Protein AF-A0A1Z4C5K1-F1 (afdb_monomer_lite)

pLDDT: mean 78.61, std 18.24, range [42.38, 98.0]

Foldseek 3Di:
DDDPPPPPPDPVNVLVVLLVVLVVLVVQVPPPDDDPVSVVVLVVQVVPDVSNVVSNVVVVVCVVDPVNVVVVVVVPDDPPPPPPPPDPDDDDDDVVVVVVVVVVVVVVVPDDD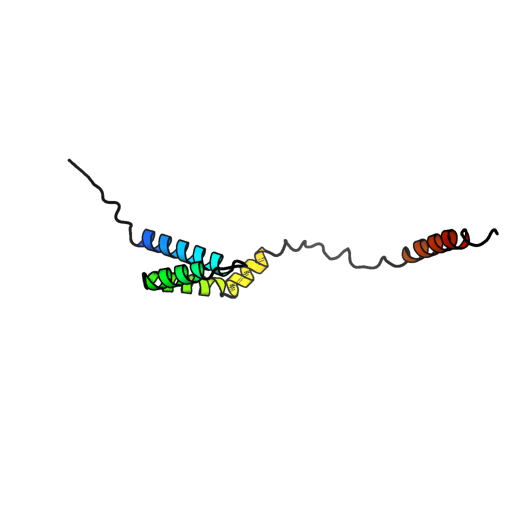D

Organism: NCBI:txid1704499

Sequence (114 aa):
MKQANEHQPSTPELAEHIDSQAAAWFARLRADSVTPEEKAAFAHWLQEAPAHQQAFDEICALWGDPLLRQALKAAAQPPSSPNDKAGQRFWYPLFMLACLALLSVVYNGLGMSS

Secondary structure (DSSP, 8-state):
-------PPPHHHHHHHHHHHHHHHHHHHTSS---HHHHHHHHHHHHH-HHHHHHHHHHHHHHH-HHHHHHHHHHHSPP--TT-SSS-S---SSTHHHHHHHHHHHHHTTS---

Structure (mmCIF, N/CA/C/O backbone):
data_AF-A0A1Z4C5K1-F1
#
_entry.id   AF-A0A1Z4C5K1-F1
#
loop_
_atom_site.group_PDB
_atom_site.id
_atom_site.type_symbol
_atom_site.label_atom_id
_atom_site.label_alt_id
_atom_site.label_comp_id
_atom_site.label_asym_id
_atom_site.label_entity_id
_atom_site.label_seq_id
_atom_site.pdbx_PDB_ins_code
_atom_site.Cartn_x
_atom_site.Cartn_y
_atom_site.Cartn_z
_atom_site.occupancy
_atom_site.B_iso_or_equiv
_atom_site.auth_seq_id
_atom_site.auth_comp_id
_atom_site.auth_asym_id
_atom_site.auth_atom_id
_atom_site.pdbx_PDB_model_num
ATOM 1 N N . MET A 1 1 ? -38.271 26.194 -12.374 1.00 46.38 1 MET A N 1
ATOM 2 C CA . MET A 1 1 ? -37.982 25.260 -11.262 1.00 46.38 1 MET A CA 1
ATOM 3 C C . MET A 1 1 ? -37.888 23.837 -11.801 1.00 46.38 1 MET A C 1
ATOM 5 O O . MET A 1 1 ? -38.907 23.164 -11.811 1.00 46.38 1 MET A O 1
ATOM 9 N N . LYS A 1 2 ? -36.723 23.389 -12.298 1.00 45.06 2 LYS A N 1
ATOM 10 C CA . LYS A 1 2 ? -36.436 21.964 -12.550 1.00 45.06 2 LYS A CA 1
ATOM 11 C C . LYS A 1 2 ? -34.928 21.704 -12.410 1.00 45.06 2 LYS A C 1
ATOM 13 O O . LYS A 1 2 ? -34.142 22.375 -13.065 1.00 45.06 2 LYS A O 1
ATOM 18 N N . GLN A 1 3 ? -34.619 20.727 -11.554 1.00 42.38 3 GLN A N 1
ATOM 19 C CA . GLN A 1 3 ? -33.364 19.981 -11.383 1.00 42.38 3 GLN A CA 1
ATOM 20 C C . GLN A 1 3 ? -32.190 20.676 -10.677 1.00 42.38 3 GLN A C 1
ATOM 22 O O . GLN A 1 3 ? -31.167 20.995 -11.271 1.00 42.38 3 GLN A O 1
ATOM 27 N N . ALA A 1 4 ? -32.308 20.764 -9.349 1.00 49.06 4 ALA A N 1
ATOM 28 C CA . ALA A 1 4 ? -31.175 20.489 -8.472 1.00 49.06 4 ALA A CA 1
ATOM 29 C C . ALA A 1 4 ? -30.907 18.973 -8.543 1.00 49.06 4 ALA A C 1
ATOM 31 O O . ALA A 1 4 ? -31.577 18.195 -7.874 1.00 49.06 4 ALA A O 1
ATOM 32 N N . ASN A 1 5 ? -30.037 18.543 -9.460 1.00 53.62 5 ASN A N 1
ATOM 33 C CA . ASN A 1 5 ? -29.551 17.165 -9.496 1.00 53.62 5 ASN A CA 1
ATOM 34 C C . ASN A 1 5 ? -28.349 17.092 -8.553 1.00 53.62 5 ASN A C 1
ATOM 36 O O . ASN A 1 5 ? -27.224 17.448 -8.914 1.00 53.62 5 ASN A O 1
ATOM 40 N N . GLU A 1 6 ? -28.651 16.739 -7.312 1.00 55.84 6 GLU A N 1
ATOM 41 C CA . GLU A 1 6 ? -27.704 16.459 -6.244 1.00 55.84 6 GLU A CA 1
ATOM 42 C C . GLU A 1 6 ? -26.718 15.401 -6.756 1.00 55.84 6 GLU A C 1
ATOM 44 O O . GLU A 1 6 ? -27.103 14.268 -7.043 1.00 55.84 6 GLU A O 1
ATOM 49 N N . HIS A 1 7 ? -25.454 15.789 -6.944 1.00 56.41 7 HIS A N 1
ATOM 50 C CA . HIS A 1 7 ? -24.365 14.857 -7.231 1.00 56.41 7 HIS A CA 1
ATOM 51 C C . HIS A 1 7 ? -24.101 14.050 -5.956 1.00 56.41 7 HIS A C 1
ATOM 53 O O . HIS A 1 7 ? -23.159 14.318 -5.215 1.00 56.41 7 HIS A O 1
ATOM 59 N N . GLN A 1 8 ? -24.993 13.110 -5.645 1.00 59.06 8 GLN A N 1
ATOM 60 C CA . GLN A 1 8 ? -24.707 12.070 -4.674 1.00 59.06 8 GLN A CA 1
ATOM 61 C C . GLN A 1 8 ? -23.594 11.220 -5.305 1.00 59.06 8 GLN A C 1
ATOM 63 O O . GLN A 1 8 ? -23.830 10.656 -6.380 1.00 59.06 8 GLN A O 1
ATOM 68 N N . PRO A 1 9 ? -22.390 11.156 -4.712 1.00 60.69 9 PRO A N 1
ATOM 69 C CA . PRO A 1 9 ? -21.323 10.333 -5.257 1.00 60.69 9 PRO A CA 1
ATOM 70 C C . PRO A 1 9 ? -21.840 8.902 -5.361 1.00 60.69 9 PRO A C 1
ATOM 72 O O . PRO A 1 9 ? -22.391 8.342 -4.407 1.00 60.69 9 PRO A O 1
ATOM 75 N N . SER A 1 10 ? -21.742 8.342 -6.561 1.00 68.81 10 SER A N 1
ATOM 76 C CA . SER A 1 10 ? -22.203 6.980 -6.803 1.00 68.81 10 SER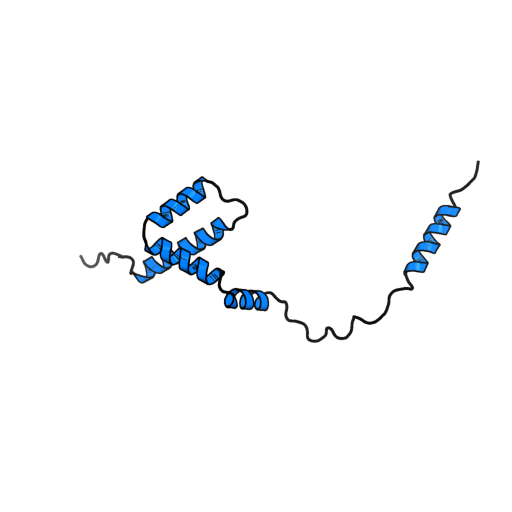 A CA 1
ATOM 77 C C . SER A 1 10 ? -21.287 6.015 -6.049 1.00 68.81 10 SER A C 1
ATOM 79 O O . SER A 1 10 ? -20.085 6.243 -5.955 1.00 68.81 10 SER A O 1
ATOM 81 N N . THR A 1 11 ? -21.828 4.913 -5.527 1.00 75.62 11 THR A N 1
ATOM 82 C CA . THR A 1 11 ? -21.063 3.883 -4.796 1.00 75.62 11 THR A CA 1
ATOM 83 C C . THR A 1 11 ? -19.711 3.491 -5.437 1.00 75.62 11 THR A C 1
ATOM 85 O O . THR A 1 11 ? -18.743 3.381 -4.689 1.00 75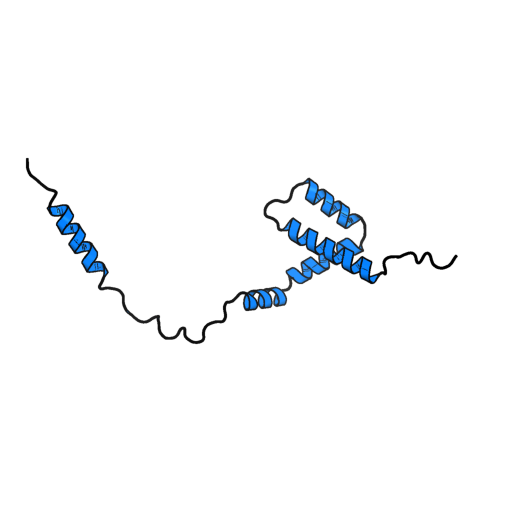.62 11 THR A O 1
ATOM 88 N N . PRO A 1 12 ? -19.582 3.318 -6.773 1.00 77.75 12 PRO A N 1
ATOM 89 C CA . PRO A 1 12 ? -18.285 3.031 -7.403 1.00 77.75 12 PRO A CA 1
ATOM 90 C C . PRO A 1 12 ? -17.277 4.192 -7.375 1.00 77.75 12 PRO A C 1
ATOM 92 O O . PRO A 1 12 ? -16.086 3.941 -7.240 1.00 77.75 12 PRO A O 1
ATOM 95 N N . GLU A 1 13 ? -17.725 5.446 -7.449 1.00 79.44 13 GLU A N 1
ATOM 96 C CA . GLU A 1 13 ? -16.845 6.626 -7.366 1.00 79.44 13 GLU A CA 1
ATOM 97 C C . GLU A 1 13 ? -16.260 6.769 -5.954 1.00 79.44 13 GLU A C 1
ATOM 99 O O . GLU A 1 13 ? -15.088 7.093 -5.773 1.00 79.44 13 GLU A O 1
ATOM 104 N N . LEU A 1 14 ? -17.064 6.443 -4.935 1.00 83.12 14 LEU A N 1
ATOM 105 C CA . LEU A 1 14 ? -16.592 6.381 -3.554 1.00 83.12 14 LEU A CA 1
ATOM 106 C C . LEU A 1 14 ? -15.538 5.280 -3.362 1.00 83.12 14 LEU A C 1
ATOM 108 O O . LEU A 1 14 ? -14.555 5.508 -2.662 1.00 83.12 14 LEU A O 1
ATOM 112 N N . ALA A 1 15 ? -15.724 4.112 -3.983 1.00 81.75 15 ALA A N 1
ATOM 113 C CA . ALA A 1 15 ? -14.747 3.025 -3.928 1.00 81.75 15 ALA A CA 1
ATOM 114 C C . ALA A 1 15 ? -13.418 3.426 -4.590 1.00 81.75 15 ALA A C 1
ATOM 116 O O . ALA A 1 15 ? -12.369 3.307 -3.964 1.00 81.75 15 ALA A O 1
ATOM 117 N N . GLU A 1 16 ? -13.461 4.020 -5.787 1.00 85.88 16 GLU A N 1
ATOM 118 C CA . GLU A 1 16 ? -12.266 4.539 -6.469 1.00 85.88 16 GLU A CA 1
ATOM 119 C C . GLU A 1 16 ? -11.535 5.601 -5.624 1.00 85.88 16 GLU A C 1
ATOM 121 O O . GLU A 1 16 ? -10.303 5.613 -5.509 1.00 85.88 16 GLU A O 1
ATOM 126 N N . HIS A 1 17 ? -12.292 6.473 -4.952 1.00 92.75 17 HIS A N 1
ATOM 127 C CA . HIS A 1 17 ? -11.723 7.457 -4.037 1.00 92.75 17 HIS A CA 1
ATOM 128 C C . HIS A 1 17 ? -11.053 6.808 -2.810 1.00 92.75 17 HIS A C 1
ATOM 130 O O . HIS A 1 17 ? -10.060 7.326 -2.300 1.00 92.75 17 HIS A O 1
ATOM 136 N N . ILE A 1 18 ? -11.550 5.673 -2.321 1.00 95.44 18 ILE A N 1
ATOM 137 C CA . ILE A 1 18 ? -10.929 4.931 -1.215 1.00 95.44 18 ILE A CA 1
ATOM 138 C C . ILE A 1 18 ? -9.655 4.214 -1.685 1.00 95.44 18 ILE A C 1
ATOM 140 O O . ILE A 1 18 ? -8.629 4.306 -1.008 1.00 95.44 18 ILE A O 1
ATOM 144 N N . ASP A 1 19 ? -9.679 3.585 -2.859 1.00 95.12 19 ASP A N 1
ATOM 145 C CA . ASP A 1 19 ? -8.521 2.883 -3.428 1.00 95.12 19 ASP A CA 1
ATOM 146 C C . ASP A 1 19 ? -7.351 3.840 -3.681 1.00 95.12 19 ASP A C 1
ATOM 148 O O . ASP A 1 19 ? -6.195 3.546 -3.359 1.00 95.12 19 ASP A O 1
ATOM 152 N N . SER A 1 20 ? -7.646 5.037 -4.196 1.00 95.62 20 SER A N 1
ATOM 153 C CA . SER A 1 20 ? -6.631 6.074 -4.403 1.00 95.62 20 SER A CA 1
ATOM 154 C C . SER A 1 20 ? -5.999 6.549 -3.086 1.00 95.62 20 SER A C 1
ATOM 156 O O . SER A 1 20 ? -4.776 6.705 -3.012 1.00 95.62 20 SER A O 1
ATOM 158 N N . GLN A 1 21 ? -6.790 6.708 -2.019 1.00 97.06 21 GLN A N 1
ATOM 159 C CA . GLN A 1 21 ? -6.276 7.029 -0.683 1.00 97.06 21 GLN A CA 1
ATOM 160 C C . GLN A 1 21 ? -5.417 5.896 -0.114 1.00 97.06 21 GLN A C 1
ATOM 162 O O . GLN A 1 21 ? -4.339 6.154 0.425 1.00 97.06 21 GLN A O 1
ATOM 167 N N . ALA A 1 22 ? -5.855 4.645 -0.268 1.00 97.69 22 ALA A N 1
ATOM 168 C CA . ALA A 1 22 ? -5.106 3.475 0.169 1.00 97.69 22 ALA A CA 1
ATOM 169 C C . ALA A 1 22 ? -3.737 3.397 -0.535 1.00 97.69 22 ALA A C 1
ATOM 171 O O . ALA A 1 22 ? -2.712 3.173 0.116 1.00 97.69 22 ALA A O 1
ATOM 172 N N . ALA A 1 23 ? -3.689 3.671 -1.845 1.00 96.00 23 ALA A N 1
ATOM 173 C CA . ALA A 1 23 ? -2.450 3.704 -2.621 1.00 96.00 23 ALA A CA 1
ATOM 174 C C . ALA A 1 23 ? -1.517 4.834 -2.166 1.00 96.00 23 ALA A C 1
ATOM 176 O O . ALA A 1 23 ? -0.309 4.625 -2.017 1.00 96.00 23 ALA A O 1
ATOM 177 N N . ALA A 1 24 ? -2.073 6.019 -1.898 1.00 96.62 24 ALA A N 1
ATOM 178 C CA . ALA A 1 24 ? -1.319 7.157 -1.385 1.00 96.62 24 ALA A CA 1
ATOM 179 C C . ALA A 1 24 ? -0.702 6.857 -0.010 1.00 96.62 24 ALA A C 1
ATOM 181 O O . ALA A 1 24 ? 0.481 7.133 0.212 1.00 96.62 24 ALA A O 1
ATOM 182 N N . TRP A 1 25 ? -1.464 6.234 0.894 1.00 97.69 25 TRP A N 1
ATOM 183 C CA . TRP A 1 25 ? -0.953 5.797 2.193 1.00 97.69 25 TRP A CA 1
ATOM 184 C C . TRP A 1 25 ? 0.117 4.721 2.061 1.00 97.69 25 TRP A C 1
ATOM 186 O O . TRP A 1 25 ? 1.159 4.826 2.707 1.00 97.69 25 TRP A O 1
ATOM 196 N N . PHE A 1 26 ? -0.081 3.732 1.190 1.00 96.44 26 PHE A N 1
ATOM 197 C CA . PHE A 1 26 ? 0.914 2.694 0.935 1.00 96.44 26 PHE A CA 1
ATOM 198 C C . PHE A 1 26 ? 2.249 3.281 0.454 1.00 96.44 26 PHE A C 1
ATOM 200 O O . PHE A 1 26 ? 3.308 2.897 0.954 1.00 96.44 26 PHE A O 1
ATOM 207 N N . ALA A 1 27 ? 2.207 4.237 -0.478 1.00 94.44 27 ALA A N 1
ATOM 208 C CA . ALA A 1 27 ? 3.398 4.927 -0.963 1.00 94.44 27 ALA A CA 1
ATOM 209 C C . ALA A 1 27 ? 4.073 5.746 0.147 1.00 94.44 27 ALA A C 1
ATOM 211 O O . ALA A 1 27 ? 5.281 5.625 0.349 1.00 94.44 27 ALA A O 1
ATOM 212 N N . ARG A 1 28 ? 3.293 6.529 0.908 1.00 95.31 28 ARG A N 1
ATOM 213 C CA . ARG A 1 28 ? 3.805 7.345 2.019 1.00 95.31 28 ARG A CA 1
ATOM 214 C C . ARG A 1 28 ? 4.478 6.487 3.088 1.00 95.31 28 ARG A C 1
ATOM 216 O O . ARG A 1 28 ? 5.576 6.818 3.511 1.00 95.31 28 ARG A O 1
ATOM 223 N N . LEU A 1 29 ? 3.877 5.363 3.485 1.00 94.81 29 LEU A N 1
ATOM 224 C CA . LEU A 1 29 ? 4.422 4.479 4.524 1.00 94.81 29 LEU A CA 1
ATOM 225 C C . LEU A 1 29 ? 5.745 3.800 4.136 1.00 94.81 29 LEU A C 1
ATOM 227 O O . LEU A 1 29 ? 6.462 3.320 5.013 1.00 94.81 29 LEU A O 1
ATOM 231 N N . ARG A 1 30 ? 6.064 3.748 2.839 1.00 90.62 30 ARG A N 1
ATOM 232 C CA . ARG A 1 30 ? 7.328 3.215 2.313 1.00 90.62 30 ARG A CA 1
ATOM 233 C C . ARG A 1 30 ? 8.354 4.293 1.972 1.00 90.62 30 ARG A C 1
ATOM 235 O O . ARG A 1 30 ? 9.419 3.950 1.465 1.00 90.62 30 ARG A O 1
ATOM 242 N N . ALA A 1 31 ? 8.053 5.563 2.236 1.00 91.19 31 ALA A N 1
ATOM 243 C CA . ALA A 1 31 ? 9.049 6.620 2.169 1.00 91.19 31 ALA A CA 1
ATOM 244 C C . ALA A 1 31 ? 10.121 6.414 3.253 1.00 91.19 31 ALA A C 1
ATOM 246 O O . ALA A 1 31 ? 9.846 5.852 4.314 1.00 91.19 31 ALA A O 1
ATOM 247 N N . ASP A 1 32 ? 11.335 6.911 3.005 1.00 84.19 32 ASP A N 1
ATOM 248 C CA . ASP A 1 32 ? 12.481 6.725 3.909 1.00 84.19 32 ASP A CA 1
ATOM 249 C C . ASP A 1 32 ? 12.258 7.316 5.316 1.00 84.19 32 ASP A C 1
ATOM 251 O O . ASP A 1 32 ? 12.888 6.890 6.285 1.00 84.19 32 ASP A O 1
ATOM 255 N N . SER A 1 33 ? 11.341 8.277 5.457 1.00 89.88 33 SER A N 1
ATOM 256 C CA . SER A 1 33 ? 11.031 8.940 6.724 1.00 89.88 33 SER A CA 1
ATOM 257 C C . SER A 1 33 ? 9.541 9.256 6.846 1.00 89.88 33 SER A C 1
ATOM 259 O O . SER A 1 33 ? 9.067 10.231 6.269 1.00 89.88 33 SER A O 1
ATOM 261 N N . VAL A 1 34 ? 8.829 8.449 7.636 1.00 94.50 34 VAL A N 1
ATOM 262 C CA . VAL A 1 34 ? 7.423 8.667 8.018 1.00 94.50 34 VAL A CA 1
ATOM 263 C C . VAL A 1 34 ? 7.362 9.227 9.434 1.00 94.50 34 VAL A C 1
ATOM 265 O O . VAL A 1 34 ? 7.908 8.613 10.362 1.00 94.50 34 VAL A O 1
ATOM 268 N N . THR A 1 35 ? 6.678 10.353 9.627 1.00 95.69 35 THR A N 1
ATOM 269 C CA . THR A 1 35 ? 6.596 10.996 10.947 1.00 95.69 35 THR A CA 1
ATOM 270 C C . THR A 1 35 ? 5.578 10.308 11.872 1.00 95.69 35 THR A C 1
ATOM 272 O O . THR A 1 35 ? 4.687 9.584 11.411 1.00 95.69 35 THR A O 1
ATOM 275 N N . PRO A 1 36 ? 5.677 10.491 13.203 1.00 95.00 36 PRO A N 1
ATOM 276 C CA . PRO A 1 36 ? 4.660 10.010 14.140 1.00 95.00 36 PRO A CA 1
ATOM 277 C C . PRO A 1 36 ? 3.256 10.557 13.846 1.00 95.00 36 PRO A C 1
ATOM 279 O O . PRO A 1 36 ? 2.273 9.830 13.982 1.00 95.00 36 PRO A O 1
ATOM 282 N N . GLU A 1 37 ? 3.159 11.810 13.402 1.00 96.12 37 GLU A N 1
ATOM 283 C CA . GLU A 1 37 ? 1.899 12.469 13.048 1.00 96.12 37 GLU A CA 1
ATOM 284 C C . GLU A 1 37 ? 1.260 11.812 11.822 1.00 96.12 37 GLU A C 1
ATOM 286 O O . GLU A 1 37 ? 0.059 11.553 11.816 1.00 96.12 37 GLU A O 1
ATOM 291 N N . GLU A 1 38 ? 2.058 11.464 10.809 1.00 95.75 38 GLU A N 1
ATOM 292 C CA . GLU A 1 38 ? 1.573 10.739 9.631 1.00 95.75 38 GLU A CA 1
ATOM 293 C C . GLU A 1 38 ? 1.088 9.330 9.986 1.00 95.75 38 GLU A C 1
ATOM 295 O O . GLU A 1 38 ? 0.071 8.879 9.460 1.00 95.75 38 GLU A O 1
ATOM 300 N N . LYS A 1 39 ? 1.762 8.644 10.919 1.00 95.75 39 LYS A N 1
ATOM 301 C CA . LYS A 1 39 ? 1.300 7.342 11.432 1.00 95.75 39 LYS A CA 1
ATOM 302 C C . LYS A 1 39 ? -0.024 7.466 12.182 1.00 95.75 39 LYS A C 1
ATOM 304 O O . LYS A 1 39 ? -0.889 6.609 12.018 1.00 95.75 39 LYS A O 1
ATOM 309 N N . ALA A 1 40 ? -0.194 8.518 12.981 1.00 97.31 40 ALA A N 1
ATOM 310 C CA . ALA A 1 40 ? -1.449 8.787 13.676 1.00 97.31 40 ALA A CA 1
ATOM 311 C C . ALA A 1 40 ? -2.582 9.115 12.690 1.00 97.31 40 ALA A C 1
ATOM 313 O O . ALA A 1 40 ? -3.685 8.594 12.835 1.00 97.31 40 ALA A O 1
ATOM 314 N N . ALA A 1 41 ? -2.299 9.909 11.654 1.00 97.44 41 ALA A N 1
ATOM 315 C CA . ALA A 1 41 ? -3.253 10.217 10.591 1.00 97.44 41 ALA A CA 1
ATOM 316 C C . ALA A 1 41 ? -3.655 8.966 9.791 1.00 97.44 41 ALA A C 1
ATOM 318 O O . ALA A 1 41 ? -4.835 8.772 9.511 1.00 97.44 41 ALA A O 1
ATOM 319 N N . PHE A 1 42 ? -2.704 8.080 9.489 1.00 97.69 42 PHE A N 1
ATOM 320 C CA . PHE A 1 42 ? -2.996 6.791 8.863 1.00 97.69 42 PHE A CA 1
ATOM 321 C C . PHE A 1 42 ? -3.879 5.906 9.753 1.00 97.69 42 PHE A C 1
ATOM 323 O O . PHE A 1 42 ? -4.864 5.340 9.283 1.00 97.69 42 PHE A O 1
ATOM 330 N N . ALA A 1 43 ? -3.563 5.813 11.048 1.00 97.50 43 ALA A N 1
ATOM 331 C CA . ALA A 1 43 ? -4.373 5.053 11.994 1.00 97.50 43 ALA A CA 1
ATOM 332 C C . ALA A 1 43 ? -5.797 5.615 12.101 1.00 97.50 43 ALA A C 1
ATOM 334 O O . ALA A 1 43 ? -6.749 4.841 12.119 1.00 97.50 43 ALA A O 1
ATOM 335 N N . HIS A 1 44 ? -5.951 6.942 12.121 1.00 98.00 44 HIS A N 1
ATOM 336 C CA . HIS A 1 44 ? -7.261 7.588 12.091 1.00 98.00 44 HIS A CA 1
ATOM 337 C C . HIS A 1 44 ? -8.036 7.204 10.830 1.00 98.00 44 HIS A C 1
ATOM 339 O O . HIS A 1 44 ? -9.153 6.707 10.930 1.00 98.00 44 HIS A O 1
ATOM 345 N N . TRP A 1 45 ? -7.409 7.343 9.660 1.00 97.62 45 TRP A N 1
ATOM 346 C CA . TRP A 1 45 ? -8.008 6.981 8.378 1.00 97.62 45 TRP A CA 1
ATOM 347 C C . TRP A 1 45 ? -8.478 5.518 8.343 1.00 97.62 45 TRP A C 1
ATOM 349 O O . TRP A 1 45 ? -9.602 5.253 7.928 1.00 97.62 45 TRP A O 1
ATOM 359 N N . LEU A 1 46 ? -7.693 4.567 8.861 1.00 97.31 46 LEU A N 1
ATOM 360 C CA . LEU A 1 46 ? -8.116 3.161 8.953 1.00 97.31 46 LEU A CA 1
ATOM 361 C C . LEU A 1 46 ? -9.360 2.949 9.833 1.00 97.31 46 LEU A C 1
ATOM 363 O O . LEU A 1 46 ? -10.133 2.030 9.578 1.00 97.31 46 LEU A O 1
ATOM 367 N N . GLN A 1 47 ? -9.542 3.759 10.879 1.00 96.56 47 GLN A N 1
ATOM 368 C CA . GLN A 1 47 ? -10.670 3.636 11.811 1.00 96.56 47 GLN A CA 1
ATOM 369 C C . GLN A 1 47 ? -11.944 4.341 11.324 1.00 96.56 47 GLN A C 1
ATOM 371 O O . GLN A 1 47 ? -13.018 4.077 11.861 1.00 96.56 47 GLN A O 1
ATOM 376 N N . GLU A 1 48 ? -11.855 5.220 10.322 1.00 95.75 48 GLU A N 1
ATOM 377 C CA . GLU A 1 48 ? -13.011 5.968 9.806 1.00 95.75 48 GLU A CA 1
ATOM 378 C C . GLU A 1 48 ? -14.056 5.065 9.140 1.00 95.75 48 GLU A C 1
ATOM 380 O O . GLU A 1 48 ? -15.256 5.299 9.289 1.00 95.75 48 GLU A O 1
ATOM 385 N N . ALA A 1 49 ? -13.624 4.028 8.416 1.00 94.62 49 ALA A N 1
ATOM 386 C CA . ALA A 1 49 ? -14.526 3.094 7.755 1.00 94.62 49 ALA A CA 1
ATOM 387 C C . ALA A 1 49 ? -13.871 1.716 7.542 1.00 94.62 49 ALA A C 1
ATOM 389 O O . ALA A 1 49 ? -12.723 1.654 7.102 1.00 94.62 49 ALA A O 1
ATOM 390 N N . PRO A 1 50 ? -14.612 0.599 7.708 1.00 95.25 50 PRO A N 1
ATOM 391 C CA . PRO A 1 50 ? -14.102 -0.740 7.389 1.00 95.25 50 PRO A CA 1
ATOM 392 C C . PRO A 1 50 ? -13.612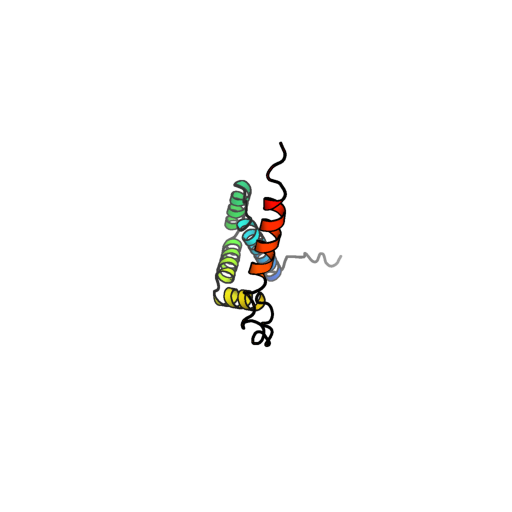 -0.885 5.939 1.00 95.25 50 PRO A C 1
ATOM 394 O O . PRO A 1 50 ? -12.690 -1.649 5.667 1.00 95.25 50 PRO A O 1
ATOM 397 N N . ALA A 1 51 ? -14.197 -0.117 5.013 1.00 94.88 51 ALA A N 1
ATOM 398 C CA . ALA A 1 51 ? -13.786 -0.088 3.611 1.00 94.88 51 ALA A CA 1
ATOM 399 C C . ALA A 1 51 ? -12.344 0.421 3.418 1.00 94.88 51 ALA A C 1
ATOM 401 O O . ALA A 1 51 ? -11.658 -0.043 2.515 1.00 94.88 51 ALA A O 1
ATOM 402 N N . HIS A 1 52 ? -11.858 1.325 4.278 1.00 96.62 52 HIS A N 1
ATOM 403 C CA . HIS A 1 52 ? -10.479 1.820 4.214 1.00 96.62 52 HIS A CA 1
ATOM 404 C C . HIS A 1 52 ? -9.476 0.719 4.561 1.00 96.62 52 HIS A C 1
ATOM 406 O O . HIS A 1 52 ? -8.474 0.548 3.868 1.00 96.62 52 HIS A O 1
ATOM 412 N N . GLN A 1 53 ? -9.771 -0.062 5.607 1.00 96.56 53 GLN A N 1
ATOM 413 C CA . GLN A 1 53 ? -8.951 -1.211 5.974 1.00 96.56 53 GLN A CA 1
ATOM 414 C C . GLN A 1 53 ? -8.921 -2.244 4.847 1.00 96.56 53 GLN A C 1
ATOM 416 O O . GLN A 1 53 ? -7.840 -2.677 4.457 1.00 96.56 53 GLN A O 1
ATOM 421 N N . GLN A 1 54 ? -10.086 -2.584 4.286 1.00 96.69 54 GLN A N 1
ATOM 422 C CA . GLN A 1 54 ? -10.167 -3.545 3.189 1.00 96.69 54 GLN A CA 1
ATOM 423 C C . GLN A 1 54 ? -9.336 -3.095 1.977 1.00 96.69 54 GLN A C 1
ATOM 425 O O . GLN A 1 54 ? -8.500 -3.858 1.502 1.00 96.69 54 GLN A O 1
ATOM 430 N N . ALA A 1 55 ? -9.498 -1.850 1.524 1.00 96.62 55 ALA A N 1
ATOM 431 C CA . ALA A 1 55 ? -8.744 -1.326 0.385 1.00 96.62 55 ALA A CA 1
ATOM 432 C C . ALA A 1 55 ? -7.227 -1.300 0.646 1.00 96.62 55 ALA A C 1
ATOM 434 O O . ALA A 1 55 ? -6.420 -1.610 -0.233 1.00 96.62 55 ALA A O 1
ATOM 435 N N . PHE A 1 56 ? -6.807 -0.972 1.871 1.00 97.69 56 PHE A N 1
ATOM 436 C CA . PHE A 1 56 ? -5.392 -1.000 2.236 1.00 97.69 56 PHE A CA 1
ATOM 437 C C . PHE A 1 56 ? -4.816 -2.423 2.252 1.00 97.69 56 PHE A C 1
ATOM 439 O O . PHE A 1 56 ? -3.708 -2.645 1.752 1.00 97.69 56 PHE A O 1
ATOM 446 N N . ASP A 1 57 ? -5.569 -3.388 2.783 1.00 96.88 57 ASP A N 1
ATOM 447 C CA . ASP A 1 57 ? -5.196 -4.803 2.789 1.00 96.88 57 ASP A CA 1
ATOM 448 C C . ASP A 1 57 ? -5.100 -5.359 1.359 1.00 96.88 57 ASP A C 1
ATOM 450 O O . ASP A 1 57 ? -4.140 -6.064 1.039 1.00 96.88 57 ASP A O 1
ATOM 454 N N . GLU A 1 58 ? -6.026 -4.984 0.471 1.00 96.31 58 GLU A N 1
ATOM 455 C CA . GLU A 1 58 ? -6.004 -5.350 -0.951 1.00 96.31 58 GLU A CA 1
ATOM 456 C C . GLU A 1 58 ? -4.743 -4.833 -1.654 1.00 96.31 58 GLU A C 1
ATOM 458 O O . GLU A 1 58 ? -4.052 -5.595 -2.338 1.00 96.31 58 GLU A O 1
ATOM 463 N N . ILE A 1 59 ? -4.371 -3.570 -1.429 1.00 95.62 59 ILE A N 1
ATOM 464 C CA . ILE A 1 59 ? -3.132 -3.000 -1.972 1.00 95.62 59 ILE A CA 1
ATOM 465 C C . ILE A 1 59 ? -1.901 -3.712 -1.404 1.00 95.62 59 ILE A C 1
ATOM 467 O O . ILE A 1 59 ? -0.964 -4.016 -2.147 1.00 95.62 59 ILE A O 1
ATOM 471 N N . CYS A 1 60 ? -1.885 -4.023 -0.107 1.00 95.00 60 CYS A N 1
ATOM 472 C CA . CYS A 1 60 ? -0.784 -4.767 0.499 1.00 95.00 60 CYS A CA 1
ATOM 473 C C . CYS A 1 60 ? -0.650 -6.180 -0.082 1.00 95.00 60 CYS A C 1
ATOM 475 O O . CYS A 1 60 ? 0.473 -6.614 -0.359 1.00 95.00 60 CYS A O 1
ATOM 477 N N . ALA A 1 61 ? -1.769 -6.874 -0.300 1.00 95.38 61 ALA A N 1
ATOM 478 C CA . ALA A 1 61 ? -1.802 -8.191 -0.924 1.00 95.38 61 ALA A CA 1
ATOM 479 C C . ALA A 1 61 ? -1.298 -8.134 -2.371 1.00 95.38 61 ALA A C 1
ATOM 481 O O . ALA A 1 61 ? -0.408 -8.903 -2.734 1.00 95.38 61 ALA A O 1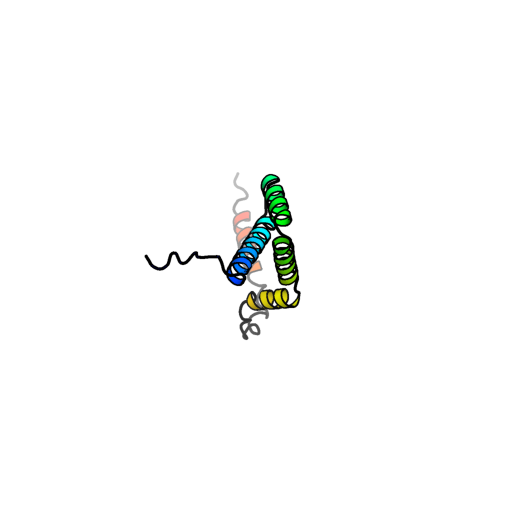
ATOM 482 N N . LEU A 1 62 ? -1.786 -7.170 -3.159 1.00 93.81 62 LEU A N 1
ATOM 483 C CA . LEU A 1 62 ? -1.359 -6.957 -4.540 1.00 93.81 62 LEU A CA 1
ATOM 484 C C . LEU A 1 62 ? 0.152 -6.710 -4.626 1.00 93.81 62 LEU A C 1
ATOM 486 O O . LEU A 1 62 ? 0.841 -7.361 -5.405 1.00 93.81 62 LEU A O 1
ATOM 490 N N . TRP A 1 63 ? 0.705 -5.823 -3.795 1.00 91.81 63 TRP A N 1
ATOM 491 C CA . TRP A 1 63 ? 2.149 -5.557 -3.779 1.00 91.81 63 TRP A CA 1
ATOM 492 C C . TRP A 1 63 ? 2.992 -6.709 -3.220 1.00 91.81 63 TRP A C 1
ATOM 494 O O . TRP A 1 63 ? 4.184 -6.817 -3.529 1.00 91.81 63 TRP A O 1
ATOM 504 N N . GLY A 1 64 ? 2.398 -7.557 -2.381 1.00 91.56 64 GLY A N 1
ATOM 505 C CA . GLY A 1 64 ? 3.005 -8.789 -1.889 1.00 91.56 64 GLY A CA 1
ATOM 506 C C . GLY A 1 64 ? 3.018 -9.919 -2.920 1.00 91.56 64 GLY A C 1
ATOM 507 O O . GLY A 1 64 ? 3.784 -10.871 -2.749 1.00 91.56 64 GLY A O 1
ATOM 508 N N . ASP A 1 65 ? 2.222 -9.806 -3.985 1.00 95.94 65 ASP A N 1
ATOM 509 C CA . ASP A 1 65 ? 1.998 -10.870 -4.953 1.00 95.94 65 ASP A CA 1
ATOM 510 C C . ASP A 1 65 ? 3.298 -11.265 -5.697 1.00 95.94 65 ASP A C 1
ATOM 512 O O . ASP A 1 65 ? 3.948 -10.431 -6.348 1.00 95.94 65 ASP A O 1
ATOM 516 N N . PRO A 1 66 ? 3.725 -12.542 -5.614 1.00 93.94 66 PRO A N 1
ATOM 517 C CA . PRO A 1 66 ? 4.955 -13.000 -6.256 1.00 93.94 66 PRO A CA 1
ATOM 518 C C . PRO A 1 66 ? 4.937 -12.886 -7.782 1.00 93.94 66 PRO A C 1
ATOM 520 O O . PRO A 1 66 ? 5.984 -12.622 -8.381 1.00 93.94 66 PRO A O 1
ATOM 523 N N . LEU A 1 67 ? 3.776 -13.084 -8.410 1.00 93.19 67 LEU A N 1
ATOM 524 C CA . LEU A 1 67 ? 3.618 -13.022 -9.859 1.00 93.19 67 LEU A CA 1
ATOM 525 C C . LEU A 1 67 ? 3.761 -11.579 -10.342 1.00 93.19 67 LEU A C 1
ATOM 527 O O . LEU A 1 67 ? 4.524 -11.328 -11.276 1.00 93.19 67 LEU A O 1
ATOM 531 N N . LEU A 1 68 ? 3.119 -10.621 -9.668 1.00 93.12 68 LEU A N 1
ATOM 532 C CA . LEU A 1 68 ? 3.290 -9.197 -9.954 1.00 93.12 68 LEU A CA 1
ATOM 533 C C . LEU A 1 68 ? 4.759 -8.791 -9.817 1.00 93.12 68 LEU A C 1
ATOM 535 O O . LEU A 1 68 ? 5.320 -8.157 -10.709 1.00 93.12 68 LEU A O 1
ATOM 539 N N . ARG A 1 69 ? 5.425 -9.209 -8.7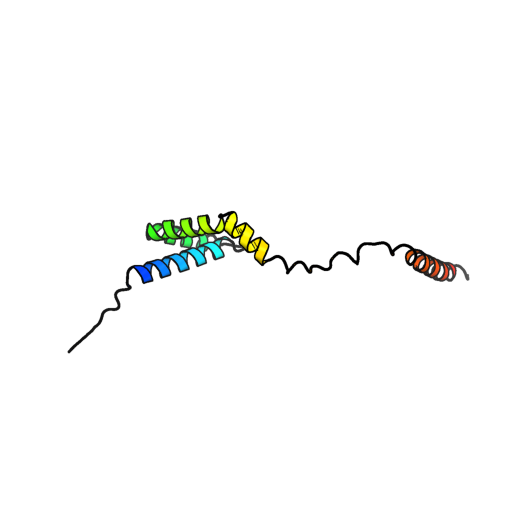36 1.00 91.69 69 ARG A N 1
ATOM 540 C CA . ARG A 1 69 ? 6.855 -8.929 -8.531 1.00 91.69 69 ARG A CA 1
ATOM 541 C C . ARG A 1 69 ? 7.731 -9.524 -9.630 1.00 91.69 69 ARG A C 1
ATOM 543 O O . ARG A 1 69 ? 8.684 -8.876 -10.068 1.00 91.69 69 ARG A O 1
ATOM 550 N N . GLN A 1 70 ? 7.434 -10.742 -10.078 1.00 92.81 70 GLN A N 1
ATOM 551 C CA . GLN A 1 70 ? 8.145 -11.372 -11.189 1.00 92.81 70 GLN A CA 1
ATOM 552 C C . GLN A 1 70 ? 7.916 -10.609 -12.498 1.00 92.81 70 GLN A C 1
ATOM 554 O O . GLN A 1 70 ? 8.881 -10.350 -13.217 1.00 92.81 70 GLN A O 1
ATOM 559 N N . ALA A 1 71 ? 6.674 -10.213 -12.778 1.00 91.81 71 ALA A N 1
ATOM 560 C CA . ALA A 1 71 ? 6.313 -9.437 -13.959 1.00 91.81 71 ALA A CA 1
ATOM 561 C C . ALA A 1 71 ? 7.022 -8.074 -13.978 1.00 91.81 71 ALA A C 1
ATOM 563 O O . ALA A 1 71 ? 7.644 -7.721 -14.978 1.00 91.81 71 ALA A O 1
ATOM 564 N N . LEU A 1 72 ? 7.028 -7.350 -12.853 1.00 91.81 72 LEU A N 1
ATOM 565 C CA . LEU A 1 72 ? 7.752 -6.084 -12.706 1.00 91.81 72 LEU A CA 1
ATOM 566 C C . LEU A 1 72 ? 9.262 -6.265 -12.899 1.00 91.81 72 LEU A C 1
ATOM 568 O O . LEU A 1 72 ? 9.893 -5.479 -13.602 1.00 91.81 72 LEU A O 1
ATOM 572 N N . LYS A 1 73 ? 9.853 -7.326 -12.332 1.00 90.62 73 LYS A N 1
ATOM 573 C CA . LYS A 1 73 ? 11.275 -7.638 -12.534 1.00 90.62 73 LYS A CA 1
ATOM 574 C C . LYS A 1 73 ? 11.583 -7.929 -14.000 1.00 90.62 73 LYS A C 1
ATOM 576 O O . LYS A 1 73 ? 12.613 -7.472 -14.481 1.00 90.62 73 LYS A O 1
ATOM 581 N N . ALA A 1 74 ? 10.727 -8.684 -14.685 1.00 89.38 74 ALA A N 1
ATOM 582 C CA . ALA A 1 74 ? 10.886 -8.985 -16.103 1.00 89.38 74 ALA A CA 1
ATOM 583 C C . ALA A 1 74 ? 10.787 -7.716 -16.963 1.00 89.38 74 ALA A C 1
ATOM 585 O O . ALA A 1 74 ? 11.617 -7.527 -17.844 1.00 89.38 74 ALA A O 1
ATOM 586 N N . ALA A 1 75 ? 9.842 -6.822 -16.657 1.00 88.31 75 ALA A N 1
ATOM 587 C CA . ALA A 1 75 ? 9.685 -5.539 -17.343 1.00 88.31 75 ALA A CA 1
ATOM 588 C C . ALA A 1 75 ? 10.858 -4.571 -17.098 1.00 88.31 75 ALA A C 1
ATOM 590 O O . ALA A 1 75 ? 11.187 -3.772 -17.970 1.00 88.31 75 ALA A O 1
ATOM 591 N N . ALA A 1 76 ? 11.498 -4.645 -15.927 1.00 88.81 76 ALA A N 1
ATOM 592 C CA . ALA A 1 76 ? 12.665 -3.834 -15.587 1.00 88.81 76 ALA A CA 1
ATOM 593 C C . ALA A 1 76 ? 13.980 -4.362 -16.186 1.00 88.81 76 ALA A C 1
ATOM 595 O O . ALA A 1 76 ? 14.976 -3.636 -16.184 1.00 88.81 76 ALA A O 1
ATOM 596 N N . GLN A 1 77 ? 14.024 -5.611 -16.669 1.00 83.69 77 GLN A N 1
ATOM 597 C CA . GLN A 1 77 ? 15.204 -6.089 -17.383 1.00 83.69 77 GLN A CA 1
ATOM 598 C C . GLN A 1 77 ? 15.275 -5.380 -18.739 1.00 83.69 77 GLN A C 1
ATOM 600 O O . GLN A 1 77 ? 14.303 -5.431 -19.497 1.00 83.69 77 GLN A O 1
ATOM 605 N N . PRO A 1 78 ? 16.409 -4.746 -19.086 1.00 76.12 78 PRO A N 1
ATOM 606 C CA . PRO A 1 78 ? 16.601 -4.273 -20.446 1.00 76.12 78 PRO A CA 1
ATOM 607 C C . PRO A 1 78 ? 16.448 -5.466 -21.399 1.00 76.12 78 PRO A C 1
ATOM 609 O O . PRO A 1 78 ? 16.810 -6.588 -21.017 1.00 76.12 78 PRO A O 1
ATOM 612 N N . PRO A 1 79 ? 15.914 -5.263 -22.621 1.00 72.12 79 PRO A N 1
ATOM 613 C CA . PRO A 1 79 ? 15.823 -6.338 -23.597 1.00 72.12 79 PRO A CA 1
ATOM 614 C C . PRO A 1 79 ? 17.206 -6.967 -23.708 1.00 72.12 79 PRO A C 1
ATOM 616 O O . PRO A 1 79 ? 18.177 -6.286 -24.041 1.00 72.12 79 PRO A O 1
ATOM 619 N N . SER A 1 80 ? 17.310 -8.242 -23.332 1.00 64.62 80 SER A N 1
ATOM 620 C CA . SER A 1 80 ? 18.564 -8.973 -23.432 1.00 64.62 80 SER A CA 1
ATOM 621 C C . SER A 1 80 ? 18.909 -9.009 -24.910 1.00 64.62 80 SER A C 1
ATOM 623 O O . SER A 1 80 ? 18.266 -9.722 -25.682 1.00 64.62 80 SER A O 1
ATOM 625 N N . SER A 1 81 ? 19.853 -8.161 -25.318 1.00 63.66 81 SER A N 1
ATOM 626 C CA . SER A 1 81 ? 20.318 -8.119 -26.694 1.00 63.66 81 SER A CA 1
ATOM 627 C C . SER A 1 81 ? 20.746 -9.538 -27.066 1.00 63.66 81 SER A C 1
ATOM 629 O O . SER A 1 81 ? 21.589 -10.113 -26.376 1.00 63.66 81 SER A O 1
ATOM 631 N N . PRO A 1 82 ? 20.212 -10.138 -28.141 1.00 61.47 82 PRO A N 1
ATOM 632 C CA . PRO A 1 82 ? 20.544 -11.510 -28.520 1.00 61.47 82 PRO A CA 1
ATOM 633 C C . PRO A 1 82 ? 21.998 -11.686 -29.017 1.00 61.47 82 PRO A C 1
ATOM 635 O O . PRO A 1 82 ? 22.308 -12.690 -29.650 1.00 61.47 82 PRO A O 1
ATOM 638 N N . ASN A 1 83 ? 22.907 -10.745 -28.728 1.00 61.41 83 ASN A N 1
ATOM 639 C CA . ASN A 1 83 ? 24.276 -10.707 -29.238 1.00 61.41 83 ASN A CA 1
ATOM 640 C C . ASN A 1 83 ? 25.362 -10.594 -28.144 1.00 61.41 83 ASN A C 1
ATOM 642 O O . ASN A 1 83 ? 26.433 -10.052 -28.386 1.00 61.41 83 ASN A O 1
ATOM 646 N N . ASP A 1 84 ? 25.141 -11.159 -26.954 1.00 55.25 84 ASP A N 1
ATOM 647 C CA . ASP A 1 84 ? 26.186 -11.300 -25.918 1.00 55.25 84 ASP A CA 1
ATOM 648 C C . ASP A 1 84 ? 26.973 -12.617 -26.058 1.00 55.25 84 ASP A C 1
ATOM 650 O O . ASP A 1 84 ? 27.284 -13.320 -25.094 1.00 55.25 84 ASP A O 1
ATOM 654 N N . LYS A 1 85 ? 27.297 -12.991 -27.299 1.00 53.78 85 LYS A N 1
ATOM 655 C CA . LYS A 1 85 ? 28.116 -14.170 -27.624 1.00 53.78 85 LYS A CA 1
ATOM 656 C C . LYS A 1 85 ? 29.340 -13.775 -28.460 1.00 53.78 85 LYS A C 1
ATOM 658 O O . LYS A 1 85 ? 29.749 -14.537 -29.323 1.00 53.78 85 LYS A O 1
ATOM 663 N N . ALA A 1 86 ? 29.918 -12.587 -28.251 1.00 55.41 86 ALA A N 1
ATOM 664 C CA . ALA A 1 86 ? 31.078 -12.146 -29.044 1.00 55.41 86 ALA A CA 1
ATOM 665 C C . ALA A 1 86 ? 32.087 -11.215 -28.333 1.00 55.41 86 ALA A C 1
ATOM 667 O O . ALA A 1 86 ? 32.948 -10.656 -29.001 1.00 55.41 86 ALA A O 1
ATOM 668 N N . GLY A 1 87 ? 32.031 -11.041 -27.004 1.00 54.00 87 GLY A N 1
ATOM 669 C CA . GLY A 1 87 ? 32.904 -10.074 -26.302 1.00 54.00 87 GLY A CA 1
ATOM 670 C C . GLY A 1 87 ? 33.713 -10.605 -25.115 1.00 54.00 87 GLY A C 1
ATOM 671 O O . GLY A 1 87 ? 34.468 -9.860 -24.505 1.00 54.00 87 GLY A O 1
ATOM 672 N N . GLN A 1 88 ? 33.567 -11.884 -24.764 1.00 58.00 88 GLN A N 1
ATOM 673 C CA . GLN A 1 88 ? 34.140 -12.489 -23.550 1.00 58.00 88 GLN A CA 1
ATOM 674 C C . GLN A 1 88 ? 35.201 -13.546 -23.891 1.00 58.00 88 GLN A C 1
ATOM 676 O O . GLN A 1 88 ? 35.207 -14.656 -23.359 1.00 58.00 88 GLN A O 1
ATOM 681 N N . ARG A 1 89 ? 36.104 -13.236 -24.826 1.00 57.84 89 ARG A N 1
ATOM 682 C CA . ARG A 1 89 ? 37.257 -14.101 -25.089 1.00 57.84 89 ARG A CA 1
ATOM 683 C C . ARG A 1 89 ? 38.506 -13.264 -25.361 1.00 57.84 89 ARG A C 1
ATOM 685 O O . ARG A 1 89 ? 38.789 -12.899 -26.490 1.00 57.84 89 ARG A O 1
ATOM 692 N N . PHE A 1 90 ? 39.279 -13.081 -24.290 1.00 59.62 90 PHE A N 1
ATOM 693 C CA . PHE A 1 90 ? 40.741 -13.167 -24.337 1.00 59.62 90 PHE A CA 1
ATOM 694 C C . PHE A 1 90 ? 41.507 -11.981 -24.956 1.00 59.62 90 PHE A C 1
ATOM 696 O O . PHE A 1 90 ? 42.126 -12.146 -26.002 1.00 59.62 90 PHE A O 1
ATOM 703 N N . TRP A 1 91 ? 41.572 -10.814 -24.287 1.00 55.53 91 TRP A N 1
ATOM 704 C CA . TRP A 1 91 ? 42.642 -9.845 -24.602 1.00 55.53 91 TRP A CA 1
ATOM 705 C C . TRP A 1 91 ? 43.034 -8.828 -23.514 1.00 55.53 91 TRP A C 1
ATOM 707 O O . TRP A 1 91 ? 43.132 -7.637 -23.769 1.00 55.53 91 TRP A O 1
ATOM 717 N N . TYR A 1 92 ? 43.354 -9.293 -22.306 1.00 58.28 92 TYR A N 1
ATOM 718 C CA . TYR A 1 92 ? 44.359 -8.613 -21.472 1.00 58.28 92 TYR A CA 1
ATOM 719 C C . TYR A 1 92 ? 45.184 -9.697 -20.774 1.00 58.28 92 TYR A C 1
ATOM 721 O O . TYR A 1 92 ? 44.620 -10.451 -19.982 1.00 58.28 92 TYR A O 1
ATOM 729 N N . PRO A 1 93 ? 46.479 -9.854 -21.126 1.00 53.59 93 PRO A N 1
ATOM 730 C CA . PRO A 1 93 ? 47.504 -9.072 -20.431 1.00 53.59 93 PRO A CA 1
ATOM 731 C C . PRO A 1 93 ? 48.773 -8.814 -21.279 1.00 53.59 93 PRO A C 1
ATOM 733 O O . PRO A 1 93 ? 49.733 -9.579 -21.229 1.00 53.59 93 PRO A O 1
ATOM 736 N N . LEU A 1 94 ? 48.824 -7.703 -22.020 1.00 56.56 94 LEU A N 1
ATOM 737 C CA . LEU A 1 94 ? 50.107 -7.168 -22.523 1.00 56.56 94 LEU A CA 1
ATOM 738 C C . LEU A 1 94 ? 50.284 -5.661 -22.267 1.00 56.56 94 LEU A C 1
ATOM 740 O O . LEU A 1 94 ? 51.408 -5.179 -22.179 1.00 56.56 94 LEU A O 1
ATOM 744 N N . PHE A 1 95 ? 49.201 -4.919 -22.018 1.00 55.47 95 PHE A N 1
ATOM 745 C CA . PHE A 1 95 ? 49.282 -3.492 -21.680 1.00 55.47 95 PHE A CA 1
ATOM 746 C C . PHE A 1 95 ? 49.726 -3.191 -20.237 1.00 55.47 95 PHE A C 1
ATOM 748 O O . PHE A 1 95 ? 50.034 -2.043 -19.933 1.00 55.47 95 PHE A O 1
ATOM 755 N N . MET A 1 96 ? 49.852 -4.196 -19.359 1.00 55.59 96 MET A N 1
ATOM 756 C CA . MET A 1 96 ? 50.382 -3.979 -18.001 1.00 55.59 96 MET A CA 1
ATOM 757 C C . MET A 1 96 ? 51.913 -3.817 -17.947 1.00 55.59 96 MET A C 1
ATOM 759 O O . MET A 1 96 ? 52.432 -3.291 -16.967 1.00 55.59 96 MET A O 1
ATOM 763 N N . LEU A 1 97 ? 52.647 -4.212 -18.996 1.00 52.00 97 LEU A N 1
ATOM 764 C CA . LEU A 1 97 ? 54.116 -4.138 -19.018 1.00 52.00 97 LEU A CA 1
ATOM 765 C C . LEU A 1 97 ? 54.644 -2.754 -19.444 1.00 52.00 97 LEU A C 1
ATOM 767 O O . LEU A 1 97 ? 55.724 -2.348 -19.019 1.00 52.00 97 LEU A O 1
ATOM 771 N N . ALA A 1 98 ? 53.865 -1.988 -20.215 1.00 54.41 98 ALA A N 1
ATOM 772 C CA . ALA A 1 98 ? 54.258 -0.651 -20.666 1.00 54.41 98 ALA A CA 1
ATOM 773 C C . ALA A 1 98 ? 54.210 0.404 -19.541 1.00 54.41 98 ALA A C 1
ATOM 775 O O . ALA A 1 98 ? 55.061 1.291 -19.490 1.00 54.41 98 ALA A O 1
ATOM 776 N N . CYS A 1 99 ? 53.264 0.291 -18.599 1.00 57.34 99 CYS A N 1
ATOM 777 C CA . CYS A 1 99 ? 53.154 1.237 -17.482 1.00 57.34 99 CYS A CA 1
ATOM 778 C C . CYS A 1 99 ? 54.300 1.102 -16.463 1.00 57.34 99 CYS A C 1
ATOM 780 O O . CYS A 1 99 ? 54.747 2.107 -15.917 1.00 57.34 99 CYS A O 1
ATOM 782 N N . LEU A 1 100 ? 54.818 -0.111 -16.238 1.00 59.25 100 LEU A N 1
ATOM 783 C CA . LEU A 1 100 ? 55.934 -0.342 -15.311 1.00 59.25 100 LEU A CA 1
ATOM 784 C C . LEU A 1 100 ? 57.272 0.195 -15.849 1.00 59.25 100 LEU A C 1
ATOM 786 O O . LEU A 1 100 ? 58.046 0.771 -15.088 1.00 59.25 100 LEU A O 1
ATOM 790 N N . ALA A 1 101 ? 57.520 0.092 -17.159 1.00 60.06 101 ALA A N 1
ATOM 791 C CA . ALA A 1 101 ? 58.749 0.606 -17.770 1.00 60.06 101 ALA A CA 1
ATOM 792 C C . ALA A 1 101 ? 58.835 2.146 -17.735 1.00 60.06 101 ALA A C 1
ATOM 794 O O . ALA A 1 101 ? 59.906 2.700 -17.483 1.00 60.06 101 ALA A O 1
ATOM 795 N N . LEU A 1 102 ? 57.706 2.839 -17.929 1.00 59.81 102 LEU A N 1
ATOM 796 C CA . LEU A 1 102 ? 57.649 4.305 -17.873 1.00 59.81 102 LEU A CA 1
ATOM 797 C C . LEU A 1 102 ? 57.920 4.849 -16.460 1.00 59.81 102 LEU A C 1
ATOM 799 O O . LEU A 1 102 ? 58.597 5.865 -16.316 1.00 59.81 102 LEU A O 1
ATOM 803 N N . LEU A 1 103 ? 57.465 4.151 -15.415 1.00 61.00 103 LEU A N 1
ATOM 804 C CA . LEU A 1 103 ? 57.694 4.560 -14.024 1.00 61.00 103 LEU A CA 1
ATOM 805 C C . LEU A 1 103 ? 59.156 4.378 -13.581 1.00 61.00 103 LEU A C 1
ATOM 807 O O . LEU A 1 103 ? 59.676 5.230 -12.863 1.00 61.00 103 LEU A O 1
ATOM 811 N N . SER A 1 104 ? 59.854 3.333 -14.046 1.00 61.31 104 SER A N 1
ATOM 812 C CA . SER A 1 104 ? 61.273 3.120 -13.712 1.00 61.31 104 SER A CA 1
ATOM 813 C C . SER A 1 104 ? 62.214 4.168 -14.312 1.00 61.31 104 SER A C 1
ATOM 815 O O . SER A 1 104 ? 63.200 4.521 -13.666 1.00 61.31 104 SER A O 1
ATOM 817 N N . VAL A 1 105 ? 61.932 4.689 -15.510 1.00 60.53 105 VAL A N 1
ATOM 818 C CA . VAL A 1 105 ? 62.777 5.715 -16.155 1.00 60.53 105 VAL A CA 1
ATOM 819 C C . VAL A 1 105 ? 62.646 7.069 -15.455 1.00 60.53 105 VAL A C 1
ATOM 821 O O . VAL A 1 105 ? 63.646 7.752 -15.249 1.00 60.53 105 VAL A O 1
ATOM 824 N N . VAL A 1 106 ? 61.438 7.428 -15.016 1.00 62.34 106 VAL A N 1
ATOM 825 C CA . VAL A 1 106 ? 61.199 8.679 -14.278 1.00 62.34 106 VAL A CA 1
ATOM 826 C C . VAL A 1 106 ? 61.805 8.622 -12.871 1.00 62.34 106 VAL A C 1
ATOM 828 O O . VAL A 1 106 ? 62.379 9.609 -12.416 1.00 62.34 106 VAL A O 1
ATOM 831 N N . TYR A 1 107 ? 61.756 7.467 -12.199 1.00 61.25 107 TYR A N 1
ATOM 832 C CA . TYR A 1 107 ? 62.323 7.323 -10.853 1.00 61.25 107 TYR A CA 1
ATOM 833 C C . TYR A 1 107 ? 63.857 7.255 -10.822 1.00 61.25 107 TYR A C 1
ATOM 835 O O . TYR A 1 107 ? 64.461 7.782 -9.891 1.00 61.25 107 TYR A O 1
ATOM 843 N N . ASN A 1 108 ? 64.506 6.660 -11.830 1.00 60.97 108 ASN A N 1
ATOM 844 C CA . ASN A 1 108 ? 65.975 6.612 -11.884 1.00 60.97 108 ASN A CA 1
ATOM 845 C C . ASN A 1 108 ? 66.616 7.951 -12.302 1.00 60.97 108 ASN A C 1
ATOM 847 O O . ASN A 1 108 ? 67.810 8.131 -12.094 1.00 60.97 108 ASN A O 1
ATOM 851 N N . GLY A 1 109 ? 65.847 8.900 -12.852 1.00 58.78 109 GLY A N 1
ATOM 852 C CA . GLY A 1 109 ? 66.337 10.235 -13.228 1.00 58.78 109 GLY A CA 1
ATOM 853 C C . GLY A 1 109 ? 66.354 11.275 -12.097 1.00 58.78 109 GLY A C 1
ATOM 854 O O . GLY A 1 109 ? 66.922 12.347 -12.274 1.00 58.78 109 GLY A O 1
ATOM 855 N N . LEU A 1 110 ? 65.750 10.978 -10.940 1.00 59.75 110 LEU A N 1
ATOM 856 C CA . LEU A 1 110 ? 65.653 11.886 -9.782 1.00 59.75 110 LEU A CA 1
ATOM 857 C C . LEU A 1 110 ? 66.612 11.520 -8.633 1.00 59.75 110 LEU A C 1
ATOM 859 O O . LEU A 1 110 ? 66.495 12.048 -7.528 1.00 59.75 110 LEU A O 1
ATOM 863 N N . GLY A 1 111 ? 67.569 10.625 -8.887 1.00 63.16 111 GLY A N 1
ATOM 864 C CA . GLY A 1 111 ? 68.602 10.237 -7.934 1.00 63.16 111 GLY A CA 1
ATOM 865 C C . GLY A 1 111 ? 69.971 10.806 -8.302 1.00 63.16 111 GLY A C 1
ATOM 866 O O . GLY A 1 111 ? 70.613 10.302 -9.215 1.00 63.16 111 GLY A O 1
ATOM 867 N N . MET A 1 112 ? 70.447 11.750 -7.484 1.00 56.78 112 MET A N 1
ATOM 868 C CA . MET A 1 112 ? 71.860 12.115 -7.272 1.00 56.78 112 MET A CA 1
ATOM 869 C C . MET A 1 112 ? 72.499 13.168 -8.201 1.00 56.78 112 MET A C 1
ATOM 871 O O . MET A 1 112 ? 73.003 12.870 -9.277 1.00 56.78 112 MET A O 1
ATOM 875 N N . SER A 1 113 ? 72.582 14.399 -7.694 1.00 48.69 113 SER A N 1
ATOM 876 C CA . SER A 1 113 ? 73.690 15.370 -7.831 1.00 48.69 113 SER A CA 1
ATOM 877 C C . SER A 1 113 ? 73.380 16.454 -6.787 1.00 48.69 113 SER A C 1
ATOM 879 O O . SER A 1 113 ? 72.446 17.224 -6.986 1.00 48.69 113 SER A O 1
ATOM 881 N N . SER A 1 114 ? 73.747 16.239 -5.519 1.00 55.69 114 SER A N 1
ATOM 882 C CA . SER A 1 114 ? 75.009 16.668 -4.882 1.00 55.69 114 SER A CA 1
ATOM 883 C C . SER A 1 114 ? 75.313 18.152 -5.028 1.00 55.69 114 SER A C 1
ATOM 885 O O . SER A 1 114 ? 75.284 18.654 -6.168 1.00 55.69 114 SER A O 1
#

InterPro domains:
  IPR032623 FecR, N-terminal [PF16220] (21-62)

Radius of gyration: 32.06 Å; chains: 1; bounding box: 113×39×43 Å